Protein AF-A0A2T6BJG1-F1 (afdb_monomer_lite)

Radius of gyration: 22.89 Å; chains: 1; bounding box: 42×38×61 Å

InterPro domains:
  IPR025227 Protein of unknown function DUF4169 [PF13770] (3-55)
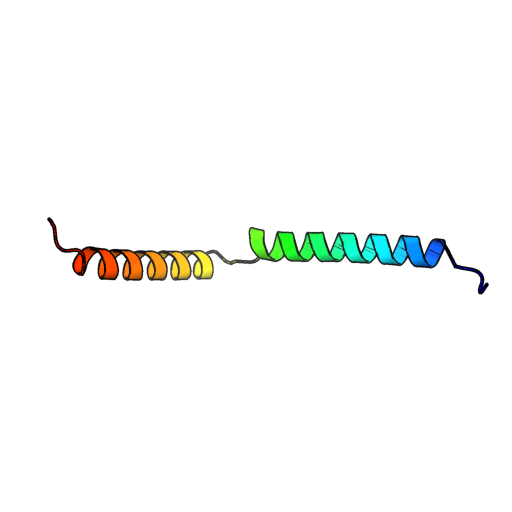
Structure (mmCIF, N/CA/C/O backbone):
data_AF-A0A2T6BJG1-F1
#
_entry.id   AF-A0A2T6BJG1-F1
#
loop_
_atom_site.group_PDB
_atom_site.id
_atom_site.type_symbol
_atom_site.label_atom_id
_atom_site.label_alt_id
_atom_site.label_comp_id
_atom_site.label_asym_id
_atom_site.label_entity_id
_atom_site.label_seq_id
_atom_site.pdbx_PDB_ins_code
_atom_site.Cartn_x
_atom_site.Cartn_y
_atom_site.Cartn_z
_atom_site.occupancy
_atom_site.B_iso_or_equiv
_atom_site.auth_seq_id
_atom_site.auth_comp_id
_atom_site.auth_asym_id
_atom_site.auth_atom_id
_atom_site.pdbx_PDB_model_num
ATOM 1 N N . MET A 1 1 ? 19.098 -30.121 -27.221 1.00 67.38 1 MET A N 1
ATOM 2 C CA . MET A 1 1 ? 18.767 -29.104 -26.197 1.00 67.38 1 MET A CA 1
ATOM 3 C C . MET A 1 1 ? 18.671 -27.754 -26.895 1.00 67.38 1 MET A C 1
ATOM 5 O O . MET A 1 1 ? 19.606 -27.406 -27.604 1.00 67.38 1 MET A O 1
ATOM 9 N N . LYS A 1 2 ? 17.539 -27.040 -26.808 1.00 79.19 2 LYS A N 1
ATOM 10 C CA . LYS A 1 2 ? 17.426 -25.703 -27.423 1.00 79.19 2 LYS A CA 1
ATOM 11 C C . LYS A 1 2 ? 18.367 -24.733 -26.688 1.00 79.19 2 LYS A C 1
ATOM 13 O O . LYS A 1 2 ? 18.372 -24.761 -25.456 1.00 79.19 2 LYS A O 1
ATOM 18 N N . PRO A 1 3 ? 19.148 -23.898 -27.394 1.00 83.88 3 PRO A N 1
ATOM 19 C CA . PRO A 1 3 ? 20.022 -22.925 -26.750 1.00 83.88 3 PRO A CA 1
ATOM 20 C C . PRO A 1 3 ? 19.186 -21.933 -25.931 1.00 83.88 3 PRO A C 1
ATOM 22 O O . PRO A 1 3 ? 18.219 -21.355 -26.427 1.00 83.88 3 PRO A O 1
ATOM 25 N N . ILE A 1 4 ? 19.541 -21.759 -24.656 1.00 83.94 4 ILE A N 1
ATOM 26 C CA . ILE A 1 4 ? 18.853 -20.841 -23.745 1.00 83.94 4 ILE A CA 1
ATOM 27 C C . ILE A 1 4 ? 19.511 -19.470 -23.847 1.00 83.94 4 ILE A C 1
ATOM 29 O O . ILE A 1 4 ? 20.713 -19.319 -23.633 1.00 83.94 4 ILE A O 1
ATOM 33 N N . ASN A 1 5 ? 18.706 -18.446 -24.115 1.00 90.88 5 ASN A N 1
ATOM 34 C CA . ASN A 1 5 ? 19.179 -17.072 -24.100 1.00 90.88 5 ASN A CA 1
ATOM 35 C C . ASN A 1 5 ? 19.249 -16.544 -22.655 1.00 90.88 5 ASN A C 1
ATOM 37 O O . ASN A 1 5 ? 18.245 -16.150 -22.055 1.00 90.88 5 ASN A O 1
ATOM 41 N N . LEU A 1 6 ? 20.459 -16.501 -22.098 1.00 91.88 6 LEU A N 1
ATOM 42 C CA . LEU A 1 6 ? 20.702 -16.021 -20.733 1.00 91.88 6 LEU A CA 1
ATOM 43 C C . LEU A 1 6 ? 20.349 -14.536 -20.550 1.00 91.88 6 LEU A C 1
ATOM 45 O O . LEU A 1 6 ? 19.933 -14.131 -19.464 1.00 91.88 6 LEU A O 1
ATOM 49 N N . ASN A 1 7 ? 20.436 -13.721 -21.606 1.00 92.56 7 ASN A N 1
ATOM 50 C CA . ASN A 1 7 ? 20.057 -12.307 -21.544 1.00 92.56 7 ASN A CA 1
ATOM 51 C C . ASN A 1 7 ? 18.547 -12.141 -21.363 1.00 92.56 7 ASN A C 1
ATOM 53 O O . ASN A 1 7 ? 18.111 -11.283 -20.594 1.00 92.56 7 ASN A O 1
ATOM 57 N N . GLN A 1 8 ? 17.743 -12.974 -22.031 1.00 91.00 8 GLN A N 1
ATOM 58 C CA . GLN A 1 8 ? 16.293 -12.998 -21.823 1.00 91.00 8 GLN A CA 1
ATOM 59 C C . GLN A 1 8 ? 15.962 -13.389 -20.380 1.00 91.00 8 GLN A C 1
ATOM 61 O O . GLN A 1 8 ? 15.213 -12.674 -19.718 1.00 91.00 8 GLN A O 1
ATOM 66 N N . LYS A 1 9 ? 16.615 -14.428 -19.844 1.00 92.50 9 LYS A N 1
ATOM 67 C CA . LYS A 1 9 ? 16.415 -14.871 -18.454 1.00 92.50 9 LYS A CA 1
ATOM 68 C C . LYS A 1 9 ? 16.790 -13.810 -17.419 1.00 92.50 9 LYS A C 1
ATOM 70 O O . LYS A 1 9 ? 16.043 -13.588 -16.467 1.00 92.50 9 LYS A O 1
ATOM 75 N N . ARG A 1 10 ? 17.900 -13.092 -17.616 1.00 94.62 10 ARG A N 1
ATOM 76 C CA . ARG A 1 10 ? 18.285 -11.970 -16.738 1.00 94.62 10 ARG A CA 1
ATOM 77 C C . ARG A 1 10 ? 17.258 -10.837 -16.782 1.00 94.62 10 ARG A C 1
ATOM 79 O O . ARG A 1 10 ? 16.900 -10.304 -15.735 1.00 94.62 10 ARG A O 1
ATOM 86 N N . LYS A 1 11 ? 16.742 -10.500 -17.970 1.00 94.19 11 LYS A N 1
ATOM 87 C CA . LYS A 1 11 ? 15.688 -9.483 -18.130 1.00 94.19 11 LYS A CA 1
ATOM 88 C C . LYS A 1 11 ? 14.375 -9.909 -17.472 1.00 94.19 11 LYS A C 1
ATOM 90 O O . LYS A 1 11 ? 13.746 -9.090 -16.812 1.00 94.19 11 LYS A O 1
ATOM 95 N N . GLU A 1 12 ? 13.971 -11.167 -17.626 1.00 94.31 12 GLU A N 1
ATOM 96 C CA . GLU A 1 12 ? 12.787 -11.727 -16.961 1.00 94.31 12 GLU A CA 1
ATOM 97 C C . GLU A 1 12 ? 12.897 -11.603 -15.439 1.00 94.31 12 GLU A C 1
ATOM 99 O O . GLU A 1 12 ? 11.999 -11.044 -14.808 1.00 94.31 12 GLU A O 1
ATOM 104 N N . ARG A 1 13 ? 14.031 -12.020 -14.865 1.00 92.38 13 ARG A N 1
ATOM 105 C CA . ARG A 1 13 ? 14.292 -11.899 -13.426 1.00 92.38 13 ARG A CA 1
ATOM 106 C C . ARG A 1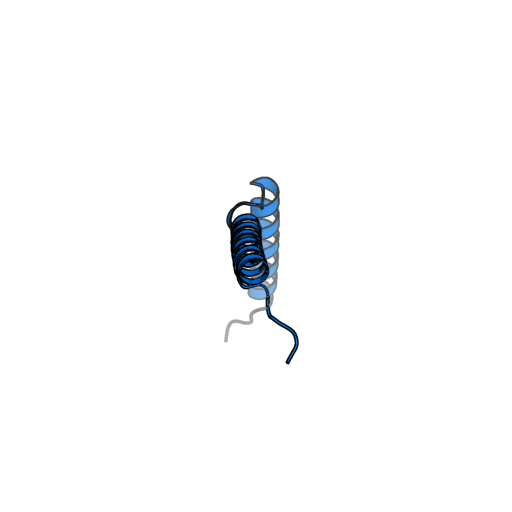 13 ? 14.228 -10.446 -12.949 1.00 92.38 13 ARG A C 1
ATOM 108 O O . ARG A 1 13 ? 13.518 -10.152 -11.993 1.00 92.38 13 ARG A O 1
ATOM 115 N N . ALA A 1 14 ? 14.896 -9.527 -13.646 1.00 95.56 14 ALA A N 1
ATOM 116 C CA . ALA A 1 14 ? 14.891 -8.111 -13.280 1.00 95.56 14 ALA A CA 1
ATOM 117 C C . ALA A 1 14 ? 13.477 -7.497 -13.312 1.00 95.56 14 ALA A C 1
ATOM 119 O O . ALA A 1 14 ? 13.111 -6.717 -12.430 1.00 95.56 14 ALA A O 1
ATOM 120 N N . ARG A 1 15 ? 12.651 -7.864 -14.304 1.00 94.62 15 ARG A N 1
ATOM 121 C CA . ARG A 1 15 ? 11.246 -7.428 -14.374 1.00 94.62 15 ARG A CA 1
ATOM 122 C C . ARG A 1 15 ? 10.417 -8.001 -13.226 1.00 94.62 15 ARG A C 1
ATOM 124 O O . ARG A 1 15 ? 9.648 -7.255 -12.625 1.00 94.62 15 ARG A O 1
ATOM 131 N N . ALA A 1 16 ? 10.588 -9.285 -12.908 1.00 94.25 16 ALA A N 1
ATOM 132 C CA . ALA A 1 16 ? 9.886 -9.933 -11.803 1.00 94.25 16 ALA A CA 1
ATOM 133 C C . ALA A 1 16 ? 10.217 -9.267 -10.457 1.00 94.25 16 ALA A C 1
ATOM 135 O O . ALA A 1 16 ? 9.315 -8.906 -9.705 1.00 94.25 16 ALA A O 1
ATOM 136 N N . GLU A 1 17 ? 11.498 -8.999 -10.197 1.00 93.00 17 GLU A N 1
ATOM 137 C CA . GLU A 1 17 ? 11.947 -8.301 -8.987 1.00 93.00 17 GLU A CA 1
ATOM 138 C C . GLU A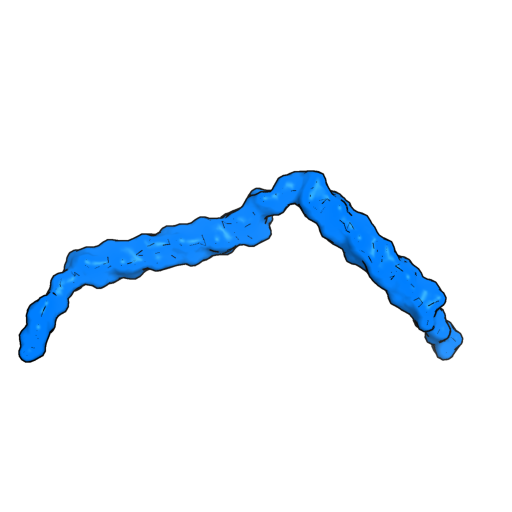 1 17 ? 11.421 -6.861 -8.904 1.00 93.00 17 GLU A C 1
ATOM 140 O O . GLU A 1 17 ? 11.125 -6.364 -7.816 1.00 93.00 17 GLU A O 1
ATOM 145 N N . LYS A 1 18 ? 11.308 -6.157 -10.039 1.00 93.12 18 LYS A N 1
ATOM 146 C CA . LYS A 1 18 ? 10.715 -4.813 -10.079 1.00 93.12 18 LYS A CA 1
ATOM 147 C C . LYS A 1 18 ? 9.218 -4.857 -9.765 1.00 93.12 18 LYS A C 1
ATOM 149 O O . LYS A 1 18 ? 8.746 -4.013 -9.009 1.00 93.12 18 LYS A O 1
ATOM 154 N N . LYS A 1 19 ? 8.493 -5.843 -10.306 1.00 91.50 19 LYS A N 1
ATOM 155 C CA . LYS A 1 19 ? 7.060 -6.031 -10.048 1.00 91.50 19 LYS A CA 1
ATOM 156 C C . LYS A 1 19 ? 6.796 -6.341 -8.573 1.00 91.50 19 LYS A C 1
ATOM 158 O O . LYS A 1 19 ? 6.037 -5.620 -7.943 1.00 91.50 19 LYS A O 1
ATOM 163 N N . ALA A 1 20 ? 7.522 -7.299 -7.995 1.00 92.31 20 ALA A N 1
ATOM 164 C CA . ALA A 1 20 ? 7.392 -7.646 -6.579 1.00 92.31 20 ALA A CA 1
ATOM 165 C C . ALA A 1 20 ? 7.642 -6.444 -5.647 1.00 92.31 20 ALA A C 1
ATOM 167 O O . ALA A 1 20 ? 6.928 -6.245 -4.666 1.00 92.31 20 ALA A O 1
ATOM 168 N N . ARG A 1 21 ? 8.632 -5.599 -5.973 1.00 89.88 21 ARG A N 1
ATOM 169 C CA . ARG A 1 21 ? 8.890 -4.351 -5.237 1.00 89.88 21 ARG A CA 1
ATOM 170 C C . ARG A 1 21 ? 7.753 -3.339 -5.374 1.00 89.88 21 ARG A C 1
ATOM 172 O O . ARG A 1 21 ? 7.402 -2.702 -4.386 1.00 89.88 21 ARG A O 1
ATOM 179 N N . ALA A 1 22 ? 7.192 -3.185 -6.572 1.00 86.44 22 ALA A N 1
ATOM 180 C CA . ALA A 1 22 ? 6.057 -2.297 -6.801 1.00 86.44 22 ALA A CA 1
ATOM 181 C C . ALA A 1 22 ? 4.825 -2.758 -6.013 1.00 86.44 22 ALA A C 1
ATOM 183 O O . ALA A 1 22 ? 4.233 -1.947 -5.313 1.00 86.44 22 ALA A O 1
ATOM 184 N N . ASP A 1 23 ? 4.515 -4.054 -6.033 1.00 84.44 23 ASP A N 1
ATOM 185 C CA . ASP A 1 23 ? 3.394 -4.629 -5.283 1.00 84.44 23 ASP A CA 1
ATOM 186 C C . ASP A 1 23 ? 3.576 -4.411 -3.771 1.00 84.44 23 ASP A C 1
ATOM 188 O O . ASP A 1 23 ? 2.674 -3.922 -3.088 1.00 84.44 23 ASP A O 1
ATOM 192 N N . ALA A 1 24 ? 4.784 -4.663 -3.249 1.00 85.75 24 ALA A N 1
ATOM 193 C CA . ALA A 1 24 ? 5.114 -4.391 -1.852 1.00 85.75 24 ALA A CA 1
ATOM 194 C C . ALA A 1 24 ? 4.966 -2.901 -1.490 1.00 85.75 24 ALA A C 1
ATOM 196 O O . ALA A 1 24 ? 4.483 -2.572 -0.406 1.00 85.75 24 ALA A O 1
ATOM 197 N N . ASN A 1 25 ? 5.354 -1.991 -2.386 1.00 86.62 25 ASN A N 1
ATOM 198 C CA . ASN A 1 25 ? 5.199 -0.553 -2.178 1.00 86.62 25 ASN A CA 1
ATOM 199 C C . ASN A 1 25 ? 3.740 -0.103 -2.275 1.00 86.62 25 ASN A C 1
ATOM 201 O O . ASN A 1 25 ? 3.333 0.738 -1.484 1.00 86.62 25 ASN A O 1
ATOM 205 N N . SER A 1 26 ? 2.933 -0.675 -3.164 1.00 83.50 26 SER A N 1
ATOM 206 C CA . SER A 1 26 ? 1.492 -0.410 -3.229 1.00 83.50 26 SER A CA 1
ATOM 207 C C . SER A 1 26 ? 0.792 -0.829 -1.938 1.00 83.50 26 SER A C 1
ATOM 209 O O . SER A 1 26 ? -0.051 -0.100 -1.428 1.00 83.50 26 SER A O 1
ATOM 211 N N . VAL A 1 27 ? 1.193 -1.948 -1.334 1.00 82.19 27 VAL A N 1
ATOM 212 C CA . VAL A 1 27 ? 0.659 -2.356 -0.026 1.00 82.19 27 VAL A CA 1
ATOM 213 C C . VAL A 1 27 ? 1.116 -1.405 1.087 1.00 82.19 27 VAL A C 1
ATOM 215 O O . VAL A 1 27 ? 0.309 -0.993 1.920 1.00 82.19 27 VAL A O 1
ATOM 218 N N . LYS A 1 28 ? 2.401 -1.030 1.105 1.00 78.69 28 LYS A N 1
ATOM 219 C CA . LYS A 1 28 ? 2.981 -0.166 2.152 1.00 78.69 28 LYS A CA 1
ATOM 220 C C . LYS A 1 28 ? 2.519 1.293 2.061 1.00 78.69 28 LYS A C 1
ATOM 222 O O . LYS A 1 28 ? 2.271 1.932 3.083 1.00 78.69 28 LYS A O 1
ATOM 227 N N . PHE A 1 29 ? 2.417 1.820 0.847 1.00 79.94 29 PHE A N 1
ATOM 228 C CA . PHE A 1 29 ? 2.285 3.251 0.566 1.00 79.94 29 PHE A CA 1
ATOM 229 C C . PHE A 1 29 ? 1.083 3.605 -0.314 1.00 79.94 29 PHE A C 1
ATOM 231 O O . PHE A 1 29 ? 0.730 4.775 -0.381 1.00 79.94 29 PHE A O 1
ATOM 238 N N . GLY A 1 30 ? 0.439 2.632 -0.964 1.00 78.75 30 GLY A N 1
ATOM 239 C CA . GLY A 1 30 ? -0.662 2.873 -1.903 1.00 78.75 30 GLY A CA 1
ATOM 240 C C . GLY A 1 30 ? 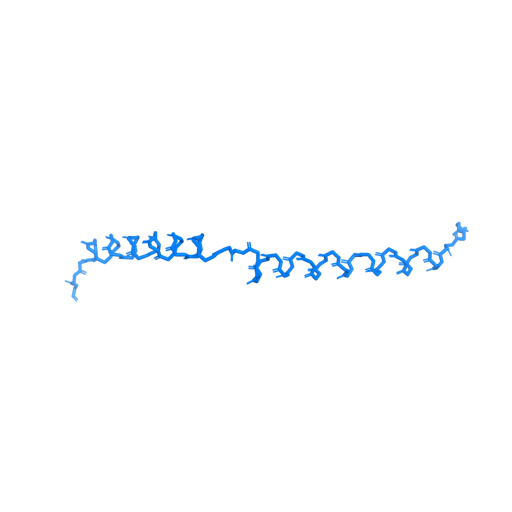-2.004 3.197 -1.251 1.00 78.75 30 GLY A C 1
ATOM 241 O O . GLY A 1 30 ? -2.905 3.649 -1.943 1.00 78.75 30 GLY A O 1
ATOM 242 N N . ARG A 1 31 ? -2.139 3.021 0.070 1.00 82.75 31 ARG A N 1
ATOM 243 C CA . ARG A 1 31 ? -3.322 3.492 0.799 1.00 82.75 31 ARG A CA 1
ATOM 244 C C . ARG A 1 31 ? -3.206 4.980 1.105 1.00 82.75 31 ARG A C 1
ATOM 246 O O . ARG A 1 31 ? -2.277 5.413 1.801 1.00 82.75 31 ARG A O 1
ATOM 253 N N . THR A 1 32 ? -4.190 5.736 0.650 1.00 80.75 32 THR A N 1
ATOM 254 C CA . THR A 1 32 ? -4.395 7.148 0.968 1.00 80.75 32 THR A CA 1
ATOM 255 C C . THR A 1 32 ? -4.732 7.341 2.453 1.00 80.75 32 THR A C 1
ATOM 257 O O . THR A 1 32 ? -5.053 6.399 3.185 1.00 80.75 32 THR A O 1
ATOM 260 N N . LYS A 1 33 ? -4.624 8.582 2.949 1.00 78.62 33 LYS A N 1
ATOM 261 C CA . LYS A 1 33 ? -4.936 8.899 4.354 1.00 78.62 33 LYS A CA 1
ATOM 262 C C . LYS A 1 33 ? -6.408 8.618 4.689 1.00 78.62 33 LYS A C 1
ATOM 264 O O . LYS A 1 33 ? -6.677 8.133 5.786 1.00 78.62 33 LYS A O 1
ATOM 269 N N . SER A 1 34 ? -7.323 8.887 3.756 1.00 82.44 34 SER A N 1
ATOM 270 C CA . SER A 1 34 ? -8.758 8.609 3.892 1.00 82.44 34 SER A CA 1
ATOM 271 C C . SER A 1 34 ? -9.020 7.112 4.046 1.00 82.44 34 SER A C 1
ATOM 273 O O . SER A 1 34 ? -9.571 6.710 5.065 1.00 82.44 34 SER A O 1
ATOM 275 N N . GLU A 1 35 ? -8.501 6.276 3.146 1.00 85.50 35 GLU A N 1
ATOM 276 C CA . GLU A 1 35 ? -8.676 4.814 3.211 1.00 85.50 35 GLU A CA 1
ATOM 277 C C . GLU A 1 35 ? -8.115 4.217 4.511 1.00 85.50 35 GLU A C 1
ATOM 279 O O . GLU A 1 35 ? -8.720 3.340 5.126 1.00 85.50 35 GLU A O 1
ATOM 284 N N . LYS A 1 36 ? -6.961 4.715 4.980 1.00 85.81 36 LYS A N 1
ATOM 285 C CA . LYS A 1 36 ? -6.402 4.311 6.282 1.00 85.81 36 LYS A CA 1
ATOM 286 C C . LYS A 1 36 ? -7.327 4.695 7.439 1.00 85.81 36 LYS A C 1
ATOM 288 O O . LYS A 1 36 ? -7.473 3.916 8.379 1.00 85.81 36 LYS A O 1
ATOM 293 N N . SER A 1 37 ? -7.921 5.888 7.389 1.00 87.56 37 SER A N 1
ATOM 294 C CA . SER A 1 37 ? -8.822 6.377 8.437 1.00 87.56 37 SER A CA 1
ATOM 295 C C . SER A 1 37 ? -10.146 5.614 8.472 1.00 87.56 37 SER A C 1
ATOM 297 O O . SER A 1 37 ? -10.604 5.257 9.555 1.00 87.56 37 SER A O 1
ATOM 299 N N . GLU A 1 38 ? -10.700 5.285 7.305 1.00 90.75 38 GLU A N 1
ATOM 300 C CA . GLU A 1 38 ? -11.911 4.477 7.163 1.00 90.75 38 GLU A CA 1
ATOM 301 C C . GLU A 1 38 ? -11.681 3.061 7.687 1.00 90.75 38 GLU A C 1
ATOM 303 O O . GLU A 1 38 ? -12.435 2.594 8.539 1.00 90.75 38 GLU A O 1
ATOM 308 N N . ALA A 1 39 ? -10.587 2.411 7.273 1.00 89.81 39 ALA A N 1
ATOM 309 C CA . ALA A 1 39 ? -10.222 1.091 7.778 1.00 89.81 39 ALA A CA 1
ATOM 310 C C .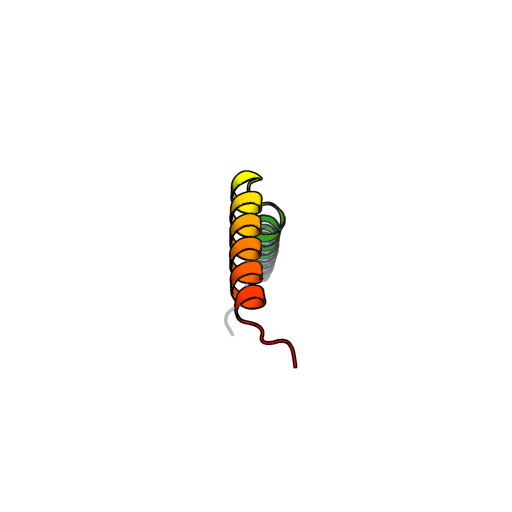 ALA A 1 39 ? -10.063 1.094 9.308 1.00 89.81 39 ALA A C 1
ATOM 312 O O . ALA A 1 39 ? -10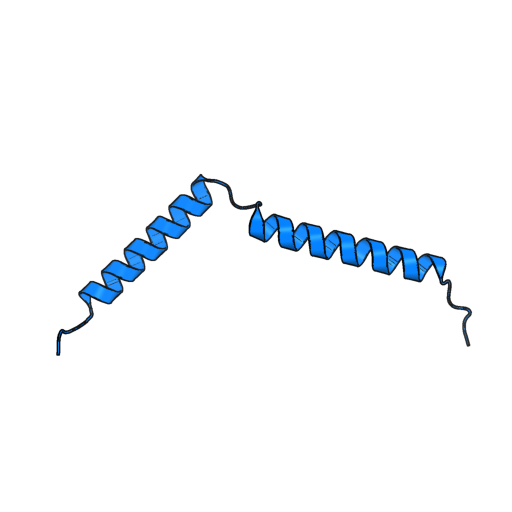.616 0.236 9.990 1.00 89.81 39 ALA A O 1
ATOM 313 N N . ALA A 1 40 ? -9.371 2.092 9.870 1.00 90.31 40 ALA A N 1
ATOM 314 C CA . ALA A 1 40 ? -9.216 2.215 11.318 1.00 90.31 40 ALA A CA 1
ATOM 315 C C . ALA A 1 40 ? -10.551 2.465 12.044 1.00 90.31 40 ALA A C 1
ATOM 317 O O . ALA A 1 40 ? -10.748 1.967 13.154 1.00 90.31 40 ALA A O 1
ATOM 318 N N . ALA A 1 41 ? -11.466 3.237 11.449 1.00 94.19 41 ALA A N 1
ATOM 319 C CA . ALA A 1 41 ? -12.793 3.475 12.007 1.00 94.19 41 ALA A CA 1
ATOM 320 C C . ALA A 1 41 ? -13.637 2.192 12.017 1.00 94.19 41 ALA A C 1
ATOM 322 O O . ALA A 1 41 ? -14.256 1.886 13.038 1.00 94.19 41 ALA A O 1
ATOM 323 N N . LEU A 1 42 ? -13.598 1.414 10.931 1.00 94.94 42 LEU A N 1
ATOM 324 C CA . LEU A 1 42 ? -14.256 0.111 10.835 1.00 94.94 42 LEU A CA 1
ATOM 325 C C . LEU A 1 42 ? -13.708 -0.870 11.875 1.00 94.94 42 LEU A C 1
ATOM 327 O O . LEU A 1 42 ? -14.485 -1.410 12.659 1.00 94.94 42 LEU A O 1
ATOM 331 N N . THR A 1 43 ? -12.383 -1.014 11.981 1.00 93.94 43 THR A N 1
ATOM 332 C CA . THR A 1 43 ? -11.768 -1.894 12.988 1.00 93.94 43 THR A CA 1
ATOM 333 C C . THR A 1 43 ? -12.156 -1.491 14.412 1.00 93.94 43 THR A C 1
ATOM 335 O O . THR A 1 43 ? -12.439 -2.347 15.246 1.00 93.94 43 THR A O 1
ATOM 338 N N . LYS A 1 44 ? -12.221 -0.187 14.715 1.00 93.94 44 LYS A N 1
ATOM 339 C CA . LYS A 1 44 ? -12.681 0.295 16.030 1.00 93.94 44 LYS A CA 1
ATOM 340 C C . LYS A 1 44 ? -14.151 -0.023 16.285 1.00 93.94 44 LYS A C 1
ATOM 342 O O . LYS A 1 44 ? -14.504 -0.355 17.413 1.00 93.94 44 LYS A O 1
ATOM 347 N N . LEU A 1 45 ? -15.008 0.117 15.275 1.00 94.56 45 LEU A N 1
ATOM 348 C CA . LEU A 1 45 ? -16.427 -0.213 15.387 1.00 94.56 45 LEU A CA 1
ATOM 349 C C . LEU A 1 45 ? -16.610 -1.707 15.670 1.00 94.56 45 LEU A C 1
ATOM 351 O O . LEU A 1 45 ? -17.377 -2.069 16.557 1.00 94.56 45 LEU A O 1
ATOM 355 N N . GLU A 1 46 ? -15.895 -2.560 14.941 1.00 94.31 46 GLU A N 1
ATOM 356 C CA . GLU A 1 46 ? -15.908 -4.011 15.134 1.00 94.31 46 GLU A CA 1
ATOM 357 C C . GLU A 1 46 ? -15.389 -4.407 16.516 1.00 94.31 46 GLU A C 1
ATOM 359 O O . GLU A 1 46 ? -16.047 -5.184 17.203 1.00 94.31 46 GLU A O 1
ATOM 364 N N . ALA A 1 47 ? -14.278 -3.814 16.966 1.00 93.44 47 ALA A N 1
ATOM 365 C CA . ALA A 1 47 ? -13.745 -4.045 18.305 1.00 93.44 47 ALA A CA 1
ATOM 366 C C . ALA A 1 47 ? -14.764 -3.675 19.392 1.00 93.44 47 ALA A C 1
ATOM 368 O O . ALA A 1 47 ? -15.048 -4.492 20.259 1.00 93.44 47 ALA A O 1
ATOM 369 N N . ARG A 1 48 ? -15.401 -2.497 19.300 1.00 92.19 48 ARG A N 1
ATOM 370 C CA . ARG A 1 48 ? -16.450 -2.096 20.255 1.00 92.19 48 ARG A CA 1
ATOM 371 C C . ARG A 1 48 ? -17.654 -3.029 20.239 1.00 92.19 48 ARG A C 1
ATOM 373 O O . ARG A 1 48 ? -18.204 -3.309 21.297 1.00 92.19 48 ARG A O 1
ATOM 380 N N . LYS A 1 49 ? -18.088 -3.480 19.057 1.00 92.31 49 LYS A N 1
ATOM 381 C CA . LYS A 1 49 ? -19.179 -4.458 18.942 1.00 92.31 49 LYS A CA 1
ATOM 382 C C . LYS A 1 49 ? -18.801 -5.749 19.658 1.00 92.31 49 LYS A C 1
ATOM 384 O O . LYS A 1 49 ? -19.587 -6.248 20.450 1.00 92.31 49 LYS A O 1
ATOM 389 N N . LEU A 1 50 ? -17.596 -6.257 19.405 1.00 92.50 50 LEU A N 1
ATOM 390 C CA . LEU A 1 50 ? -17.100 -7.468 20.043 1.00 92.50 50 LEU A CA 1
ATOM 391 C C . LEU A 1 50 ? -17.006 -7.305 21.563 1.00 92.50 50 LEU A C 1
ATOM 393 O O . LEU A 1 50 ? -17.484 -8.172 22.283 1.00 92.50 50 LEU A O 1
ATOM 397 N N . ASP A 1 51 ? -16.448 -6.194 22.042 1.00 89.19 51 ASP A N 1
ATOM 398 C CA . ASP A 1 51 ? -16.339 -5.903 23.473 1.00 89.19 51 ASP A CA 1
ATOM 399 C C . ASP A 1 51 ? -17.717 -5.788 24.137 1.00 89.19 51 ASP A C 1
ATOM 401 O O . ASP A 1 51 ? -17.921 -6.359 25.199 1.00 89.19 51 ASP A O 1
ATOM 405 N N . GLY A 1 52 ? -18.700 -5.156 23.487 1.00 88.94 52 GLY A N 1
ATOM 406 C CA . GLY A 1 52 ? -20.079 -5.104 23.986 1.00 88.94 52 GLY A CA 1
ATOM 407 C C . GLY A 1 52 ? -20.792 -6.464 24.028 1.00 88.94 52 GLY A C 1
ATOM 408 O O . GLY A 1 52 ? -21.817 -6.598 24.692 1.00 88.94 52 GLY A O 1
ATOM 409 N N . HIS A 1 53 ? -20.267 -7.471 23.326 1.00 88.88 53 HIS A N 1
ATOM 410 C CA . HIS A 1 53 ? -20.754 -8.850 23.374 1.00 88.88 53 HIS A CA 1
ATOM 411 C C . HIS A 1 53 ? -19.945 -9.748 24.320 1.00 88.88 53 HIS A C 1
ATOM 413 O O . HIS A 1 53 ? -20.342 -10.898 24.529 1.00 88.88 53 HIS A O 1
ATOM 419 N N . LYS A 1 54 ? -18.838 -9.262 24.899 1.00 84.25 54 LYS A N 1
ATOM 420 C CA . LYS A 1 54 ? -18.113 -10.003 25.934 1.00 84.25 54 LYS A CA 1
ATOM 421 C C . LYS A 1 54 ? -18.933 -9.983 27.222 1.00 84.25 54 LYS A C 1
ATOM 423 O O . LYS A 1 54 ? -19.460 -8.949 27.619 1.00 84.25 54 LYS A O 1
ATOM 428 N N . ARG A 1 55 ? -19.072 -11.151 27.845 1.00 82.81 55 ARG A N 1
ATOM 429 C CA . ARG A 1 55 ? -19.596 -11.283 29.204 1.00 82.81 55 ARG A CA 1
ATOM 430 C C . ARG A 1 55 ? -18.389 -11.348 30.127 1.00 82.81 55 ARG A C 1
ATOM 432 O O . ARG A 1 55 ? -17.489 -12.141 29.858 1.00 82.81 55 ARG A O 1
ATOM 439 N N . ASP A 1 56 ? -18.371 -10.495 31.140 1.00 70.38 56 ASP A N 1
ATOM 440 C CA . ASP A 1 56 ? -17.377 -10.556 32.204 1.00 70.38 56 ASP A CA 1
ATOM 441 C C . ASP A 1 56 ? -17.699 -11.792 33.058 1.00 70.38 56 ASP A C 1
ATOM 443 O O . ASP A 1 56 ? -18.728 -11.826 33.735 1.00 70.38 56 ASP A O 1
ATOM 447 N N . GLU A 1 57 ? -16.882 -12.838 32.937 1.00 57.09 57 GLU A N 1
ATOM 448 C CA . GLU A 1 57 ? -16.789 -13.908 33.941 1.00 57.09 57 GLU A CA 1
ATOM 449 C C . GLU A 1 57 ? -15.817 -13.492 35.049 1.00 57.09 57 GLU A C 1
ATOM 451 O O . GLU A 1 57 ? -14.748 -12.924 34.714 1.00 57.09 57 GLU A O 1
#

Secondary structure (DSSP, 8-state):
-PPP-HHHHHHHHHHHHHHHHHHHHHHHH-S-HHHHHHHHHHHHHHHHHHHHT----

pLDDT: mean 87.57, std 7.42, range [57.09, 95.56]

Foldseek 3Di:
DPDDDVVVVVVVVVVVVVVVVVVVCCVVPVDDPVNVVVVVVVVVVVVVVVVVPDDDD

Organism: NCBI:txid1510457

Sequence (57 aa):
MKPINLNQKRKERARAEKKARADANSVKFGRTKSEKSEAAALTKLEARKLDGHKRDE